Protein AF-A0A7K4NFI2-F1 (afdb_monomer_lite)

pLDDT: mean 92.05, std 4.89, range [66.88, 96.31]

Sequence (69 aa):
MVQIDTPASMESFRTFIMVSTCSSFAPQSYADDTEVFPEREENLGSIYVEAADKVTLKKIRDITFVNAR

Secondary structure (DSSP, 8-state):
---------HHHHHHHHHHHHTTTTS-HHHHH-TTEEEEE-GGG--B----SSEEEEEEETTEEEEEE-

Radius of gyration: 11.9 Å; chains: 1; bounding box: 34×26×27 Å

Organism: NCBI:txid2511932

Foldseek 3Di:
DDDDDDDDDLQVVQQVQCVVPPVVPDDPVLVPDSQKHKFADPVVPTDDDDAPDWDFDDDDPRITIIGHD

Structure (mmCIF, N/CA/C/O backbone):
data_AF-A0A7K4NFI2-F1
#
_entry.id   AF-A0A7K4NFI2-F1
#
loop_
_atom_site.group_PDB
_atom_site.id
_atom_site.type_symbol
_atom_site.label_atom_id
_atom_site.label_alt_id
_atom_site.label_comp_id
_atom_site.label_asym_id
_atom_site.label_entity_id
_atom_site.label_seq_id
_atom_site.pdbx_PDB_ins_code
_atom_site.Cartn_x
_atom_site.Cartn_y
_atom_site.Cartn_z
_atom_site.occupancy
_atom_site.B_iso_or_equiv
_atom_site.auth_seq_id
_atom_site.auth_comp_id
_atom_site.auth_asym_id
_atom_site.auth_atom_id
_atom_site.pdbx_PDB_model_num
ATOM 1 N N . MET A 1 1 ? 23.056 -11.773 -1.790 1.00 66.88 1 MET A N 1
ATOM 2 C CA . MET A 1 1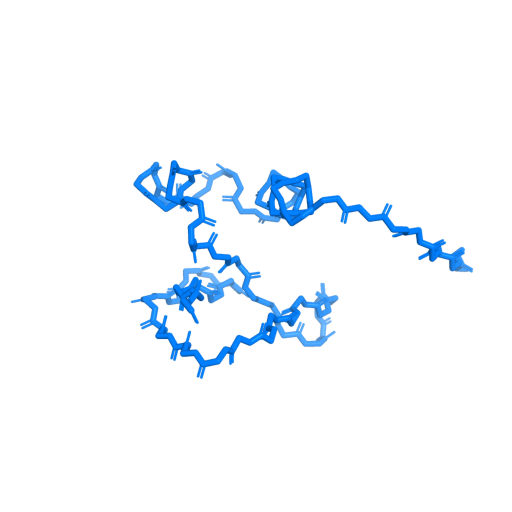 ? 21.850 -10.944 -1.986 1.00 66.88 1 MET A CA 1
ATOM 3 C C . MET A 1 1 ? 21.771 -10.636 -3.470 1.00 66.88 1 MET A C 1
ATOM 5 O O . MET A 1 1 ? 22.789 -10.242 -4.021 1.00 66.88 1 MET A O 1
ATOM 9 N N . VAL A 1 2 ? 20.651 -10.934 -4.130 1.00 86.31 2 VAL A N 1
ATOM 10 C CA . VAL A 1 2 ? 20.467 -10.642 -5.562 1.00 86.31 2 VAL A CA 1
ATOM 11 C C . VAL A 1 2 ? 19.787 -9.283 -5.661 1.00 86.31 2 VAL A C 1
ATOM 13 O O . VAL A 1 2 ? 18.768 -9.075 -5.008 1.00 86.31 2 VAL A O 1
ATOM 16 N N . GLN A 1 3 ? 20.366 -8.363 -6.428 1.00 88.94 3 GLN A N 1
ATOM 17 C CA . GLN A 1 3 ? 19.749 -7.076 -6.733 1.00 88.94 3 GLN A CA 1
ATOM 18 C C . GLN A 1 3 ? 18.881 -7.244 -7.981 1.00 88.94 3 GLN A C 1
ATOM 20 O O . GLN A 1 3 ? 19.357 -7.743 -9.000 1.00 88.94 3 GLN A O 1
ATOM 25 N N . ILE A 1 4 ? 17.610 -6.861 -7.881 1.00 87.31 4 ILE A N 1
ATOM 26 C CA . ILE A 1 4 ? 16.652 -6.891 -8.986 1.00 87.31 4 ILE A CA 1
ATOM 27 C C . ILE A 1 4 ? 16.194 -5.455 -9.211 1.00 87.31 4 ILE A C 1
ATOM 29 O O . ILE A 1 4 ? 15.625 -4.848 -8.309 1.00 87.31 4 ILE A O 1
ATOM 33 N N . ASP A 1 5 ? 16.453 -4.939 -10.406 1.00 92.69 5 ASP A N 1
ATOM 34 C CA . ASP A 1 5 ? 15.984 -3.638 -10.871 1.00 92.69 5 ASP A CA 1
ATOM 35 C C . ASP A 1 5 ? 15.173 -3.878 -12.147 1.00 92.69 5 ASP A C 1
ATOM 37 O O . ASP A 1 5 ? 15.702 -4.364 -13.148 1.00 92.69 5 ASP A O 1
ATOM 41 N N . THR A 1 6 ? 13.858 -3.675 -12.071 1.00 91.75 6 THR A N 1
ATOM 42 C CA . THR A 1 6 ? 12.945 -3.911 -13.194 1.00 91.75 6 THR A CA 1
ATOM 43 C C . THR A 1 6 ? 11.809 -2.895 -13.171 1.00 91.75 6 THR A C 1
ATOM 45 O O . THR A 1 6 ? 11.235 -2.655 -12.106 1.00 91.75 6 THR A O 1
ATOM 48 N N . PRO A 1 7 ? 11.427 -2.322 -14.325 1.00 94.62 7 PRO A N 1
ATOM 49 C CA . PRO A 1 7 ? 10.226 -1.507 -14.407 1.00 94.62 7 PRO A CA 1
ATOM 50 C C . PRO A 1 7 ? 8.979 -2.376 -14.194 1.00 94.62 7 PRO A C 1
ATOM 52 O O . PRO A 1 7 ? 8.933 -3.538 -14.604 1.00 94.62 7 PRO A O 1
ATOM 55 N N . ALA A 1 8 ? 7.954 -1.794 -13.576 1.00 93.25 8 ALA A N 1
ATOM 56 C CA . ALA A 1 8 ? 6.641 -2.400 -13.396 1.00 93.25 8 ALA A CA 1
ATOM 57 C C . ALA A 1 8 ? 5.556 -1.319 -13.465 1.00 93.25 8 ALA A C 1
ATOM 59 O O . ALA A 1 8 ? 5.827 -0.137 -13.251 1.00 93.25 8 ALA A O 1
ATOM 60 N N . SER A 1 9 ? 4.317 -1.723 -13.749 1.00 94.56 9 SER A N 1
ATOM 61 C CA . SER A 1 9 ? 3.177 -0.823 -13.571 1.00 94.56 9 SER A CA 1
ATOM 62 C C . SER A 1 9 ? 2.932 -0.576 -12.076 1.00 94.56 9 SER A C 1
ATOM 64 O O . SER A 1 9 ? 3.197 -1.452 -11.246 1.00 94.56 9 SER A O 1
ATOM 66 N N . MET A 1 10 ? 2.379 0.590 -11.733 1.00 90.94 10 MET A N 1
ATOM 67 C CA . MET A 1 10 ? 2.007 0.913 -10.349 1.00 90.94 10 MET A CA 1
ATOM 68 C C . MET A 1 10 ? 1.020 -0.103 -9.767 1.00 90.94 10 MET A C 1
ATOM 70 O O . MET A 1 10 ? 1.161 -0.511 -8.618 1.00 90.94 10 MET A O 1
ATOM 74 N N . GLU A 1 11 ? 0.064 -0.571 -10.569 1.00 92.44 11 GLU A N 1
ATOM 75 C CA . GLU A 1 11 ? -0.925 -1.567 -10.155 1.00 92.44 11 GLU A CA 1
ATOM 76 C C . GLU A 1 11 ? -0.281 -2.927 -9.850 1.00 92.44 11 GLU A C 1
ATOM 78 O O . GLU A 1 11 ? -0.576 -3.550 -8.825 1.00 92.44 11 GLU A O 1
ATOM 83 N N . SER A 1 12 ? 0.642 -3.383 -10.705 1.00 93.50 12 SER A N 1
ATOM 84 C CA . SER A 1 12 ? 1.372 -4.633 -10.476 1.00 93.50 12 SER A CA 1
ATOM 85 C C . SER A 1 12 ? 2.272 -4.532 -9.246 1.00 93.50 12 SER A C 1
ATOM 87 O O . SER A 1 12 ? 2.288 -5.456 -8.432 1.00 93.50 12 SER A O 1
ATOM 89 N N . PHE A 1 13 ? 2.973 -3.405 -9.073 1.00 92.38 13 PHE A N 1
ATOM 90 C CA . PHE A 1 13 ? 3.797 -3.155 -7.892 1.00 92.38 13 PHE A CA 1
ATOM 91 C C . PHE A 1 13 ? 2.951 -3.158 -6.616 1.00 92.38 13 PHE A C 1
ATOM 93 O O . PHE A 1 13 ? 3.259 -3.896 -5.681 1.00 92.38 13 PHE A O 1
ATOM 100 N N . ARG A 1 14 ? 1.832 -2.420 -6.613 1.00 93.88 14 ARG A N 1
ATOM 101 C CA . ARG A 1 14 ? 0.859 -2.375 -5.514 1.00 93.88 14 ARG A CA 1
ATOM 102 C C . ARG A 1 14 ? 0.351 -3.766 -5.148 1.00 93.88 14 ARG A C 1
ATOM 104 O O . ARG A 1 14 ? 0.357 -4.144 -3.979 1.00 93.88 14 ARG A O 1
ATOM 111 N N . THR A 1 15 ? -0.079 -4.532 -6.146 1.00 94.12 15 THR A N 1
ATOM 112 C CA . THR A 1 15 ? -0.598 -5.888 -5.939 1.00 94.12 15 THR A CA 1
ATOM 113 C C . THR A 1 15 ? 0.471 -6.781 -5.320 1.00 94.12 15 THR A C 1
ATOM 115 O O . THR A 1 15 ? 0.206 -7.479 -4.343 1.00 94.12 15 THR A O 1
ATOM 118 N N . PHE A 1 16 ? 1.702 -6.712 -5.829 1.00 94.00 16 PHE A N 1
ATOM 119 C CA . PHE A 1 16 ? 2.821 -7.481 -5.305 1.00 94.00 16 PHE A CA 1
ATOM 120 C C . PHE A 1 16 ? 3.108 -7.161 -3.830 1.00 94.00 16 PHE A C 1
ATOM 122 O O . PHE A 1 16 ? 3.178 -8.082 -3.012 1.00 94.00 16 PHE A O 1
ATOM 129 N N . ILE A 1 17 ? 3.225 -5.882 -3.458 1.00 93.88 17 ILE A N 1
ATOM 130 C CA . ILE A 1 17 ? 3.511 -5.489 -2.067 1.00 93.88 17 ILE A CA 1
ATOM 131 C C . ILE A 1 17 ? 2.343 -5.810 -1.126 1.00 93.88 17 ILE A C 1
ATOM 133 O O . ILE A 1 17 ? 2.575 -6.309 -0.026 1.00 93.88 17 ILE A O 1
ATOM 137 N N . MET A 1 18 ? 1.092 -5.628 -1.562 1.00 94.38 18 MET A N 1
ATOM 138 C CA . MET A 1 18 ? -0.099 -5.999 -0.785 1.00 94.38 18 MET A CA 1
ATOM 139 C C . MET A 1 18 ? -0.135 -7.504 -0.501 1.00 94.38 18 MET A C 1
ATOM 141 O O . MET A 1 18 ? -0.243 -7.929 0.653 1.00 94.38 18 MET A O 1
ATOM 145 N N . VAL A 1 19 ? 0.007 -8.325 -1.548 1.00 94.62 19 VAL A N 1
ATOM 146 C CA . VAL A 1 19 ? -0.057 -9.788 -1.432 1.00 94.62 19 VAL A CA 1
ATOM 147 C C . VAL A 1 19 ? 1.078 -10.328 -0.567 1.00 94.62 19 VAL A C 1
ATOM 149 O O . VAL A 1 19 ? 0.835 -11.173 0.296 1.00 94.62 19 VAL A O 1
ATOM 152 N N . SER A 1 20 ? 2.294 -9.813 -0.759 1.00 91.94 20 SER A N 1
ATOM 153 C CA . SER A 1 20 ? 3.499 -10.305 -0.085 1.00 91.94 20 SER A CA 1
ATOM 154 C C . SER A 1 20 ? 3.643 -9.864 1.373 1.00 91.94 20 SER A C 1
ATOM 156 O O . SER A 1 20 ? 4.352 -10.535 2.122 1.00 91.94 20 SER A O 1
ATOM 158 N N . THR A 1 21 ? 2.994 -8.773 1.802 1.00 92.75 21 THR A N 1
ATOM 159 C CA . THR A 1 21 ? 3.231 -8.210 3.146 1.00 92.75 21 THR A CA 1
ATOM 160 C C . THR A 1 21 ? 2.017 -8.165 4.062 1.00 92.75 21 THR A C 1
ATOM 162 O O . THR A 1 21 ? 2.178 -8.349 5.270 1.00 92.75 21 THR A O 1
ATOM 165 N N . CYS A 1 22 ? 0.810 -7.932 3.539 1.00 94.00 22 CYS A N 1
ATOM 166 C CA . CYS A 1 22 ? -0.342 -7.614 4.386 1.00 94.00 22 CYS A CA 1
ATOM 167 C C . CYS A 1 22 ? -1.665 -8.272 3.982 1.00 94.00 22 CYS A C 1
ATOM 169 O O . CYS A 1 22 ? -2.649 -8.091 4.694 1.00 94.00 22 CYS A O 1
ATOM 171 N N . SER A 1 23 ? -1.702 -9.102 2.935 1.00 93.44 23 SER A N 1
ATOM 172 C CA . SER A 1 23 ? -2.919 -9.789 2.455 1.00 93.44 23 SER A CA 1
ATOM 173 C C . SER A 1 23 ? -3.736 -10.510 3.530 1.00 93.44 23 SER A C 1
ATOM 175 O O . SER A 1 23 ? -4.957 -10.555 3.448 1.00 93.44 23 SER A O 1
ATOM 177 N N . SER A 1 24 ? -3.085 -11.052 4.560 1.00 93.94 24 SE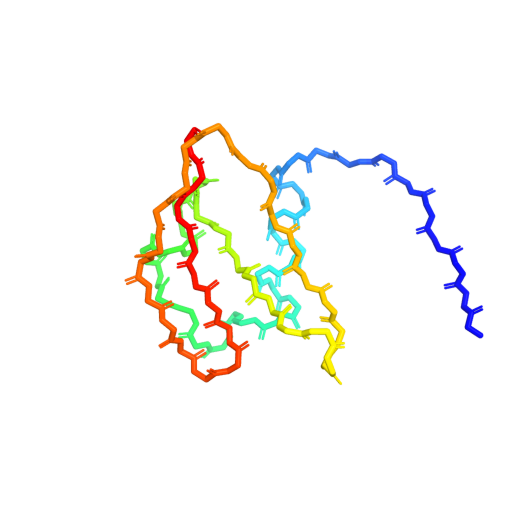R A N 1
ATOM 178 C CA . SER A 1 24 ? -3.759 -11.779 5.644 1.00 93.94 24 SER A CA 1
ATOM 179 C C . SER A 1 24 ? -4.522 -10.893 6.638 1.00 93.94 24 SER A C 1
ATOM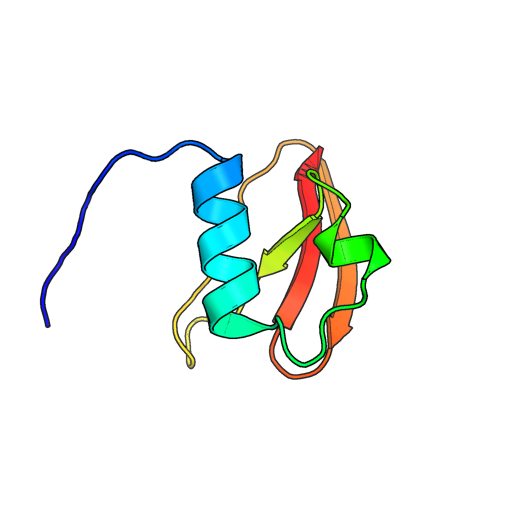 181 O O . SER A 1 24 ? -5.308 -11.417 7.426 1.00 93.94 24 SER A O 1
ATOM 183 N N . PHE A 1 25 ? -4.281 -9.578 6.657 1.00 95.06 25 PHE A N 1
ATOM 184 C CA . PHE A 1 25 ? -4.880 -8.662 7.639 1.00 95.06 25 PHE A CA 1
ATOM 185 C C . PHE A 1 25 ? -5.262 -7.283 7.087 1.00 95.06 25 PHE A C 1
ATOM 187 O O . PHE A 1 25 ? -5.836 -6.477 7.824 1.00 95.06 25 PHE A O 1
ATOM 194 N N . ALA A 1 26 ? -4.935 -6.981 5.831 1.00 94.38 26 ALA A N 1
ATOM 195 C CA . ALA A 1 26 ? -5.347 -5.751 5.178 1.00 94.38 26 ALA A CA 1
ATOM 196 C C . ALA A 1 26 ? -6.883 -5.709 5.070 1.00 94.38 26 ALA A C 1
ATOM 198 O O . ALA A 1 26 ? -7.496 -6.700 4.666 1.00 94.38 26 ALA A O 1
ATOM 199 N N . PRO A 1 27 ? -7.530 -4.583 5.420 1.00 95.50 27 PRO A N 1
ATOM 200 C CA . PRO A 1 27 ? -8.953 -4.407 5.169 1.00 95.50 27 PRO A CA 1
ATOM 201 C C . PRO A 1 27 ? -9.262 -4.557 3.678 1.00 95.50 27 PRO A C 1
ATOM 203 O O . PRO A 1 27 ? -8.565 -3.974 2.848 1.00 95.50 27 PRO A O 1
ATOM 206 N N . GLN A 1 28 ? -10.340 -5.268 3.345 1.00 93.56 28 GLN A N 1
ATOM 207 C CA . GLN A 1 28 ? -10.754 -5.480 1.954 1.00 93.56 28 GLN A CA 1
ATOM 208 C C . GLN A 1 28 ? -10.934 -4.148 1.203 1.00 93.56 28 GLN A C 1
ATOM 210 O O . GLN A 1 28 ? -10.443 -3.995 0.094 1.00 93.56 28 GLN A O 1
ATOM 215 N N . SER A 1 29 ? -11.496 -3.132 1.869 1.00 94.69 29 SER A N 1
ATOM 216 C CA . SER A 1 29 ? -11.634 -1.777 1.319 1.00 94.69 29 SER A CA 1
ATOM 217 C C . SER A 1 29 ? -10.307 -1.139 0.902 1.00 94.69 29 SER A C 1
ATOM 219 O O . SER A 1 29 ? -10.283 -0.347 -0.026 1.00 94.69 29 SER A O 1
ATOM 221 N N . TYR A 1 30 ? -9.203 -1.458 1.584 1.00 94.38 30 TYR A N 1
ATOM 222 C CA . TYR A 1 30 ? -7.873 -0.961 1.224 1.00 94.38 30 TYR A CA 1
ATOM 223 C C . TYR A 1 30 ? -7.244 -1.810 0.123 1.00 94.38 30 TYR A C 1
ATOM 225 O O . TYR A 1 30 ? -6.502 -1.279 -0.692 1.00 94.38 30 TYR A O 1
ATOM 233 N N . ALA A 1 31 ? -7.533 -3.114 0.090 1.00 91.81 31 ALA A N 1
ATOM 234 C CA . ALA A 1 31 ? -7.076 -4.014 -0.966 1.00 91.81 31 ALA A CA 1
ATOM 235 C C . ALA A 1 31 ? -7.732 -3.702 -2.323 1.00 91.81 31 ALA A C 1
ATOM 237 O O . ALA A 1 31 ? -7.056 -3.786 -3.351 1.00 91.81 31 ALA A O 1
ATOM 238 N N . ASP A 1 32 ? -8.989 -3.258 -2.320 1.00 92.12 32 ASP A N 1
ATOM 239 C CA . ASP A 1 32 ? -9.732 -2.886 -3.530 1.00 92.12 32 ASP A CA 1
ATOM 240 C C . ASP A 1 32 ? -9.446 -1.446 -4.003 1.00 92.12 32 ASP A C 1
ATOM 242 O O . ASP A 1 32 ? -9.596 -1.150 -5.186 1.00 92.12 32 ASP A O 1
ATOM 246 N N . ASP A 1 33 ? -8.999 -0.552 -3.113 1.00 94.19 33 ASP A N 1
ATOM 247 C CA . ASP A 1 33 ? -8.694 0.845 -3.451 1.00 94.19 33 ASP A CA 1
ATOM 248 C C . ASP A 1 33 ? -7.300 0.993 -4.081 1.00 94.19 33 ASP A C 1
ATOM 250 O O . ASP A 1 33 ? -6.272 0.883 -3.404 1.00 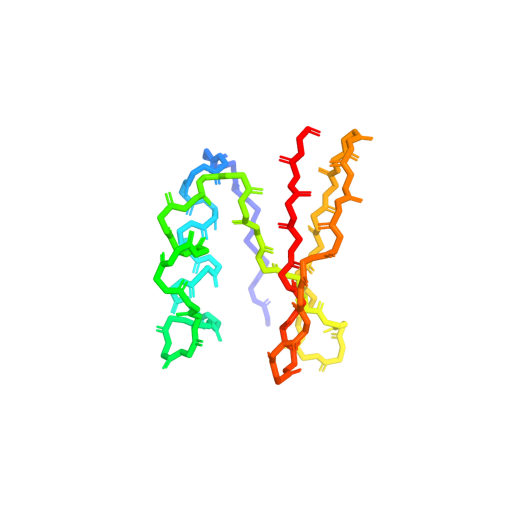94.19 33 ASP A O 1
ATOM 254 N N . THR A 1 34 ? -7.262 1.274 -5.385 1.00 92.81 34 THR A N 1
ATOM 255 C CA . THR A 1 34 ? -6.033 1.412 -6.182 1.00 92.81 34 THR A CA 1
ATOM 256 C C . THR A 1 34 ? -5.122 2.555 -5.738 1.00 92.81 34 THR A C 1
ATOM 258 O O . THR A 1 34 ? -3.942 2.534 -6.078 1.00 92.81 34 THR A O 1
ATOM 261 N N . GLU A 1 35 ? -5.639 3.523 -4.980 1.00 93.88 35 GLU A N 1
ATOM 262 C CA . GLU A 1 35 ? -4.869 4.647 -4.438 1.00 93.88 35 GLU A CA 1
ATOM 263 C C . GLU A 1 35 ? -4.215 4.303 -3.090 1.00 93.88 35 GLU A C 1
ATOM 265 O O . GLU A 1 35 ? -3.437 5.092 -2.559 1.00 93.88 35 GLU A O 1
ATOM 270 N N . VAL A 1 36 ? -4.506 3.133 -2.507 1.00 95.44 36 VAL A N 1
ATOM 271 C CA . VAL A 1 36 ? -3.970 2.735 -1.200 1.00 95.44 36 VAL A CA 1
ATOM 272 C C . VAL A 1 36 ? -2.755 1.832 -1.335 1.00 95.44 36 VAL A C 1
ATOM 274 O O . VAL A 1 36 ? -2.804 0.779 -1.976 1.00 95.44 36 VAL A O 1
ATOM 277 N N . PHE A 1 37 ? -1.679 2.209 -0.648 1.00 95.94 37 PHE A N 1
ATOM 278 C CA . PHE A 1 37 ? -0.407 1.498 -0.646 1.00 95.94 37 PHE A CA 1
ATOM 279 C C . PHE A 1 37 ? 0.051 1.175 0.785 1.00 95.94 37 PHE A C 1
ATOM 281 O O . PHE A 1 37 ? -0.159 1.974 1.702 1.00 95.94 37 PHE A O 1
ATOM 288 N N . PRO A 1 38 ? 0.679 0.008 1.004 1.00 96.00 38 PRO A N 1
ATOM 289 C CA . PRO A 1 38 ? 1.359 -0.301 2.253 1.00 96.00 38 PRO A CA 1
ATOM 290 C C . PRO A 1 38 ? 2.779 0.286 2.272 1.00 96.00 38 PRO A C 1
ATOM 292 O O . PRO A 1 38 ? 3.558 0.069 1.351 1.00 96.00 38 PRO A O 1
ATOM 295 N N . GLU A 1 39 ? 3.139 0.958 3.360 1.00 95.00 39 GLU A N 1
ATOM 296 C CA . GLU A 1 39 ? 4.508 1.355 3.701 1.00 95.00 39 GLU A CA 1
ATOM 297 C C . GLU A 1 39 ? 5.031 0.524 4.879 1.00 95.00 39 GLU A C 1
ATOM 299 O O . GLU A 1 39 ? 4.266 0.102 5.756 1.00 95.00 39 GLU A O 1
ATOM 304 N N . ARG A 1 40 ? 6.349 0.296 4.911 1.00 94.06 40 ARG A N 1
ATOM 305 C CA . ARG A 1 40 ? 7.028 -0.478 5.962 1.00 94.06 40 ARG A CA 1
ATOM 306 C C . ARG A 1 40 ? 8.388 0.125 6.302 1.00 94.06 40 ARG A C 1
ATOM 308 O O . ARG A 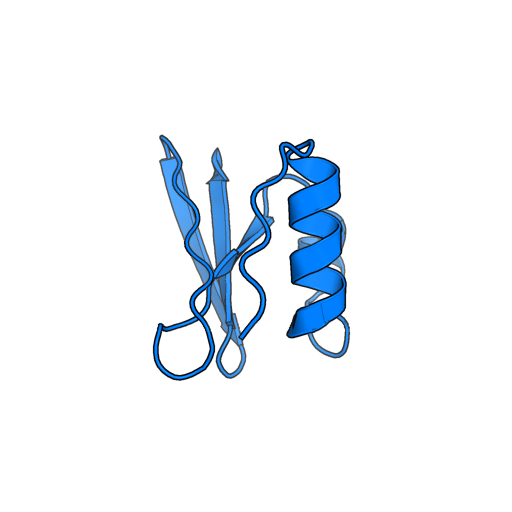1 40 ? 9.120 0.550 5.412 1.00 94.06 40 ARG A O 1
ATOM 315 N N . GLU A 1 41 ? 8.725 0.118 7.589 1.00 87.25 41 GLU A N 1
ATOM 316 C CA . GLU A 1 41 ? 9.976 0.670 8.127 1.00 87.25 41 GLU A CA 1
ATOM 317 C C . GLU A 1 41 ? 11.220 -0.132 7.682 1.00 87.25 41 GLU A C 1
ATOM 319 O O . GLU A 1 41 ? 11.156 -1.346 7.464 1.00 87.25 41 GLU A O 1
ATOM 324 N N . GLU A 1 42 ? 12.372 0.544 7.576 1.00 77.75 42 GLU A N 1
ATOM 325 C CA . GLU A 1 42 ? 13.616 0.006 6.986 1.00 77.75 42 GLU A CA 1
ATOM 326 C C . GLU A 1 42 ? 14.131 -1.277 7.653 1.00 77.75 42 GLU A C 1
ATOM 328 O O . GLU A 1 42 ? 14.636 -2.169 6.972 1.00 77.75 42 GLU A O 1
ATOM 333 N N . ASN A 1 43 ? 13.933 -1.428 8.966 1.00 82.25 43 ASN A N 1
ATOM 334 C CA . ASN A 1 43 ? 14.440 -2.569 9.740 1.00 82.25 43 ASN A CA 1
ATOM 335 C C . ASN A 1 43 ? 13.845 -3.928 9.324 1.00 82.25 43 ASN A C 1
ATOM 337 O O . ASN A 1 43 ? 14.423 -4.969 9.628 1.00 82.25 43 ASN A O 1
ATOM 341 N N . LEU A 1 44 ? 12.691 -3.933 8.646 1.00 78.31 44 LEU A N 1
ATOM 342 C CA . LEU A 1 44 ? 11.973 -5.143 8.221 1.00 78.31 44 LEU A CA 1
ATOM 343 C C . LEU A 1 44 ? 11.941 -5.301 6.689 1.00 78.31 44 LEU A C 1
ATOM 345 O O . LEU A 1 44 ? 11.220 -6.152 6.167 1.00 78.31 44 LEU A O 1
ATOM 349 N N . GLY A 1 45 ? 12.725 -4.487 5.974 1.00 84.62 45 GLY A N 1
ATOM 350 C CA . GLY A 1 45 ? 12.694 -4.339 4.522 1.00 84.62 45 GLY A CA 1
ATOM 351 C C . GLY A 1 45 ? 11.751 -3.211 4.123 1.00 84.62 45 GLY A C 1
ATOM 352 O O . GLY A 1 45 ? 10.530 -3.398 4.121 1.00 84.62 45 GLY A O 1
ATOM 353 N N . SER A 1 46 ? 12.318 -2.053 3.793 1.00 89.88 46 SER A N 1
ATOM 354 C CA . SER A 1 46 ? 11.565 -0.830 3.538 1.00 89.88 46 SER A CA 1
ATOM 355 C C . SER A 1 46 ? 10.628 -0.943 2.347 1.00 89.88 46 SER A C 1
ATOM 357 O O . SER A 1 46 ? 10.977 -1.466 1.290 1.00 89.88 46 SER A O 1
ATOM 359 N N . ILE A 1 47 ? 9.432 -0.395 2.534 1.00 93.31 47 ILE A N 1
ATOM 360 C CA . ILE A 1 47 ? 8.523 -0.066 1.444 1.00 93.31 47 ILE A CA 1
ATOM 361 C C . ILE A 1 47 ? 8.193 1.407 1.616 1.00 93.31 47 ILE A C 1
ATOM 363 O O . ILE A 1 47 ? 7.630 1.796 2.639 1.00 93.31 47 ILE A O 1
ATOM 367 N N . TYR A 1 48 ? 8.585 2.203 0.629 1.00 91.38 48 TYR A N 1
ATOM 368 C CA . TYR A 1 48 ? 8.411 3.646 0.617 1.00 91.38 48 TYR A CA 1
ATOM 369 C C . TYR A 1 48 ? 7.608 4.040 -0.616 1.00 91.38 48 TYR A C 1
ATOM 371 O O . TYR A 1 48 ? 7.910 3.588 -1.722 1.00 91.38 48 TYR A O 1
ATOM 379 N N . VAL A 1 49 ? 6.582 4.863 -0.416 1.00 92.19 49 VAL A N 1
ATOM 380 C CA . VAL A 1 49 ? 5.722 5.362 -1.490 1.00 92.19 49 VAL A CA 1
ATOM 381 C C . VAL A 1 49 ? 5.962 6.856 -1.614 1.00 92.19 49 VAL A C 1
ATOM 383 O O . VAL A 1 49 ? 5.886 7.577 -0.628 1.00 92.19 49 VAL A O 1
ATOM 386 N N . GLU A 1 50 ? 6.239 7.357 -2.808 1.00 91.25 50 GLU A N 1
ATOM 387 C CA . GLU A 1 50 ? 6.331 8.797 -3.053 1.00 91.25 50 GLU A CA 1
ATOM 388 C C . GLU A 1 50 ? 5.098 9.251 -3.834 1.00 91.25 50 GLU A C 1
ATOM 390 O O . GLU A 1 50 ? 4.709 8.604 -4.804 1.00 91.25 50 GLU A O 1
ATOM 395 N N . ALA A 1 51 ? 4.456 10.327 -3.379 1.00 92.94 51 ALA A N 1
ATOM 396 C CA . ALA A 1 51 ? 3.221 10.845 -3.960 1.00 92.94 51 ALA A CA 1
ATOM 397 C C . ALA A 1 51 ? 3.128 12.361 -3.764 1.00 92.94 51 ALA A C 1
ATOM 399 O O . ALA A 1 51 ? 3.744 12.903 -2.842 1.00 92.94 51 ALA A O 1
ATOM 400 N N . ALA A 1 52 ? 2.363 13.027 -4.633 1.00 92.00 52 ALA A N 1
ATOM 401 C CA . ALA A 1 52 ? 2.138 14.466 -4.553 1.00 92.00 52 ALA A CA 1
ATOM 402 C C . ALA A 1 52 ? 1.260 14.821 -3.347 1.00 92.00 52 ALA A C 1
ATOM 404 O O . ALA A 1 52 ? 1.591 15.748 -2.607 1.00 92.00 52 ALA A O 1
ATOM 405 N N . ASP A 1 53 ? 0.188 14.055 -3.127 1.00 91.88 53 ASP A N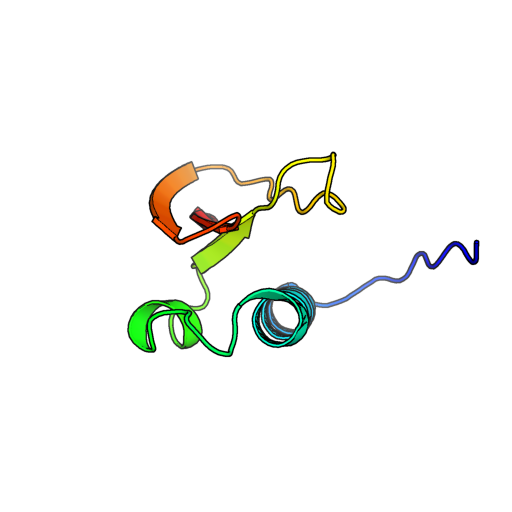 1
ATOM 406 C CA . ASP A 1 53 ? -0.612 14.103 -1.911 1.00 91.88 53 ASP A CA 1
ATOM 407 C C . ASP A 1 53 ? -0.591 12.735 -1.220 1.00 91.88 53 ASP A C 1
ATOM 409 O O . ASP A 1 53 ? -0.913 11.698 -1.806 1.00 91.88 53 ASP A O 1
ATOM 413 N N . LYS A 1 54 ? -0.168 12.720 0.048 1.00 93.50 54 LYS A N 1
ATOM 414 C CA . LYS A 1 54 ? -0.050 11.496 0.844 1.00 93.50 54 LYS A CA 1
ATOM 415 C C . LYS A 1 54 ? -0.822 11.646 2.141 1.00 93.50 54 LYS A C 1
ATOM 417 O O . LYS A 1 54 ? -0.450 12.433 3.013 1.00 93.50 54 LYS A O 1
ATOM 422 N N . VAL A 1 55 ? -1.829 10.797 2.315 1.00 95.62 55 VAL A N 1
ATOM 423 C CA . VAL A 1 55 ? -2.639 10.751 3.532 1.00 95.62 55 VAL A CA 1
ATOM 424 C C . VAL A 1 55 ? -2.465 9.410 4.231 1.00 95.62 55 VAL A C 1
ATOM 426 O O . VAL A 1 55 ? -2.801 8.357 3.695 1.00 95.62 55 VAL A O 1
ATOM 429 N N . THR A 1 56 ? -1.980 9.433 5.471 1.00 95.50 56 THR A N 1
ATOM 430 C CA . THR A 1 56 ? -1.910 8.230 6.306 1.00 95.50 56 THR A CA 1
ATOM 431 C C . THR A 1 56 ? -3.308 7.814 6.744 1.00 95.50 56 THR A C 1
ATOM 433 O O . THR A 1 56 ? -3.977 8.539 7.478 1.00 95.50 56 THR A O 1
ATOM 436 N N . LEU A 1 57 ? -3.736 6.618 6.341 1.00 94.88 57 LEU A N 1
ATOM 437 C CA . LEU A 1 57 ? -5.038 6.071 6.714 1.00 94.88 57 LEU A CA 1
ATOM 438 C C . LEU A 1 57 ? -4.980 5.398 8.086 1.00 94.88 57 LEU A C 1
ATOM 440 O O . LEU A 1 57 ? -5.745 5.729 8.991 1.00 94.88 57 LEU A O 1
ATOM 444 N N . LYS A 1 58 ? -4.099 4.401 8.239 1.00 95.56 58 LYS A N 1
ATOM 445 C CA . LYS A 1 58 ? -3.996 3.601 9.468 1.00 95.56 58 LYS A CA 1
ATOM 446 C C . LYS A 1 58 ? -2.701 2.795 9.512 1.00 95.56 58 LYS A C 1
ATOM 448 O O . LYS A 1 58 ? -2.292 2.242 8.497 1.00 95.56 58 LYS A O 1
ATOM 453 N N . LYS A 1 59 ? -2.123 2.624 10.705 1.00 95.19 59 LYS A N 1
ATOM 454 C CA . LYS A 1 59 ? -1.093 1.605 10.965 1.00 95.19 59 LYS A CA 1
ATOM 455 C C . LYS A 1 59 ? -1.743 0.336 11.517 1.00 95.19 59 LYS A C 1
ATOM 457 O O . LYS A 1 59 ? -2.510 0.398 12.479 1.00 95.19 59 LYS A O 1
ATOM 462 N N . ILE A 1 60 ? -1.460 -0.808 10.899 1.00 94.38 60 ILE A N 1
ATOM 463 C CA . ILE A 1 60 ? -1.883 -2.132 11.368 1.00 94.38 60 ILE A CA 1
ATOM 464 C C . ILE A 1 60 ? -0.638 -3.015 11.397 1.00 94.38 60 ILE A C 1
ATOM 466 O O . ILE A 1 60 ? -0.051 -3.290 10.352 1.00 94.38 60 ILE A O 1
ATOM 470 N N . ARG A 1 61 ? -0.249 -3.473 12.594 1.00 92.19 61 ARG A N 1
ATOM 471 C CA . ARG A 1 61 ? 1.037 -4.157 12.821 1.00 92.19 61 ARG A CA 1
ATOM 472 C C . ARG A 1 61 ? 2.196 -3.264 12.346 1.00 92.19 61 ARG A C 1
ATOM 474 O O . ARG A 1 61 ? 2.220 -2.078 12.670 1.00 92.19 61 ARG A O 1
ATOM 481 N N . ASP A 1 62 ? 3.116 -3.818 11.569 1.00 91.44 62 ASP A N 1
ATOM 482 C CA . ASP A 1 62 ? 4.296 -3.134 11.038 1.00 91.44 62 ASP A CA 1
ATOM 483 C C . ASP A 1 62 ? 4.043 -2.431 9.693 1.00 91.44 62 ASP A C 1
ATOM 485 O O . ASP A 1 62 ? 4.982 -1.937 9.075 1.00 91.44 62 ASP A O 1
ATOM 489 N N . ILE A 1 63 ? 2.787 -2.393 9.227 1.00 95.19 63 ILE A N 1
ATOM 490 C CA . ILE A 1 63 ? 2.402 -1.798 7.943 1.00 95.19 63 ILE A CA 1
ATOM 491 C C . ILE A 1 63 ? 1.582 -0.530 8.168 1.00 95.19 63 ILE A C 1
ATOM 493 O O . ILE A 1 63 ? 0.566 -0.541 8.872 1.00 95.19 63 ILE A O 1
ATOM 497 N N . THR A 1 64 ? 2.005 0.556 7.530 1.00 95.88 64 THR A N 1
ATOM 498 C CA . THR A 1 64 ? 1.268 1.821 7.478 1.00 95.88 64 THR A CA 1
ATOM 499 C C . THR A 1 64 ? 0.571 1.925 6.131 1.00 95.88 64 THR A C 1
ATOM 501 O O . THR A 1 64 ? 1.224 1.950 5.098 1.00 95.88 64 THR A O 1
ATOM 504 N N . PHE A 1 65 ? -0.756 1.980 6.124 1.00 96.06 65 PHE A N 1
ATOM 505 C CA . PHE A 1 65 ? -1.521 2.198 4.902 1.00 96.06 65 PHE A CA 1
ATOM 506 C C . PHE A 1 65 ? -1.620 3.693 4.621 1.00 96.06 65 PHE A C 1
ATOM 508 O O . PHE A 1 65 ? -2.062 4.459 5.485 1.00 96.06 65 PHE A O 1
ATOM 515 N N . VAL A 1 66 ? -1.241 4.085 3.411 1.00 96.31 66 VAL A N 1
ATOM 516 C CA . VAL A 1 66 ? -1.307 5.461 2.917 1.00 96.31 66 VAL A CA 1
ATOM 517 C C . VAL A 1 66 ? -2.187 5.513 1.675 1.00 96.31 66 VAL A C 1
ATOM 519 O O . VAL A 1 66 ? -2.159 4.592 0.864 1.00 96.31 66 VAL A O 1
ATOM 522 N N . ASN A 1 67 ? -2.980 6.568 1.539 1.00 95.69 67 ASN A N 1
ATOM 523 C CA . ASN A 1 67 ? -3.637 6.928 0.290 1.00 95.69 67 ASN A CA 1
ATOM 524 C C . ASN A 1 67 ? -2.709 7.900 -0.454 1.00 95.69 67 ASN A C 1
ATOM 526 O O . ASN A 1 67 ? -2.260 8.889 0.133 1.00 95.69 67 ASN A O 1
ATOM 530 N N . ALA A 1 68 ? -2.367 7.553 -1.689 1.00 90.50 68 ALA A N 1
ATOM 531 C CA . ALA A 1 68 ? -1.451 8.276 -2.556 1.00 90.50 68 ALA A CA 1
ATOM 532 C C . ALA A 1 68 ? -2.237 8.808 -3.759 1.00 90.50 68 ALA A C 1
ATOM 534 O O . ALA A 1 68 ? -2.596 8.034 -4.650 1.00 90.50 68 ALA A O 1
ATOM 535 N N . ARG A 1 69 ? -2.503 10.116 -3.744 1.00 83.25 69 ARG A N 1
ATOM 536 C CA . ARG A 1 69 ? -3.205 10.863 -4.792 1.00 83.25 69 ARG A CA 1
ATOM 537 C C . ARG A 1 69 ? -2.271 11.796 -5.556 1.00 83.25 69 ARG A C 1
ATOM 539 O O . ARG A 1 69 ? -1.243 12.242 -4.988 1.00 83.25 69 ARG A O 1
#